Protein AF-0000000066777499 (afdb_homodimer)

InterPro domains:
  IPR005569 Arc-like DNA binding domain [PF03869] (11-52)
  IPR010985 Ribbon-helix-helix [SSF47598] (11-55)
  IPR013321 Arc-type ribbon-helix-helix [G3DSA: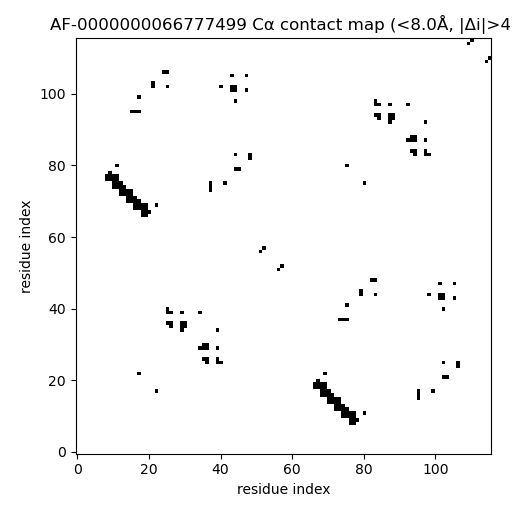1.10.1220.10] (5-56)

Foldseek 3Di:
DPPPPPVPPDDDDDDDDDDPVVLVVQQVVCVVVVHHSVVSVVVVVVVVVVVVCVVVVD/DPPPPPVPPDDDDDDDDDDPVVLVVQQVVCVVVVHHSVVSVVVVVVVVVVVVCVVVVD

Structure (mmCIF, N/CA/C/O backbone):
data_AF-0000000066777499-model_v1
#
loop_
_entity.id
_entity.type
_entity.pdbx_description
1 polymer 'Arc-like DNA binding domain-containing protein'
#
loop_
_atom_site.group_PDB
_atom_site.id
_atom_site.type_symbol
_atom_site.label_atom_id
_atom_site.label_alt_id
_atom_site.label_comp_id
_atom_site.label_asym_id
_atom_site.label_entity_id
_atom_site.label_seq_id
_atom_site.pdbx_PDB_ins_code
_atom_site.Cartn_x
_atom_site.Cartn_y
_atom_site.Cartn_z
_atom_site.occupancy
_atom_site.B_iso_or_equiv
_atom_site.auth_seq_id
_atom_site.auth_comp_id
_atom_site.auth_asym_id
_atom_site.auth_atom_id
_atom_site.pdbx_PDB_model_num
ATOM 1 N N . MET A 1 1 ? 16.375 -26.547 -26.031 1 46.06 1 MET A N 1
ATOM 2 C CA . MET A 1 1 ? 16.625 -25.625 -24.938 1 46.06 1 MET A CA 1
ATOM 3 C C . MET A 1 1 ? 15.43 -24.703 -24.703 1 46.06 1 MET A C 1
ATOM 5 O O . MET A 1 1 ? 15.164 -23.812 -25.5 1 46.06 1 MET A O 1
ATOM 9 N N . LYS A 1 2 ? 14.242 -25.234 -24.219 1 45.91 2 LYS A N 1
ATOM 10 C CA . LYS A 1 2 ? 13.055 -24.391 -24.031 1 45.91 2 LYS A CA 1
ATOM 11 C C . LYS A 1 2 ? 13.398 -23.141 -23.219 1 45.91 2 LYS A C 1
ATOM 13 O O . LYS A 1 2 ? 13.984 -23.234 -22.141 1 45.91 2 LYS A O 1
ATOM 18 N N . ASP A 1 3 ? 13.883 -22.109 -23.859 1 45.25 3 ASP A N 1
ATOM 19 C CA . ASP A 1 3 ? 14.016 -20.797 -23.25 1 45.25 3 ASP A CA 1
ATOM 20 C C . ASP A 1 3 ? 12.773 -20.438 -22.422 1 45.25 3 ASP A C 1
ATOM 22 O O . ASP A 1 3 ? 11.844 -19.797 -22.938 1 45.25 3 ASP A O 1
ATOM 26 N N . LEU A 1 4 ? 12.039 -21.312 -21.844 1 47.03 4 LEU A N 1
ATOM 27 C CA . LEU A 1 4 ? 10.773 -21.328 -21.125 1 47.03 4 LEU A CA 1
ATOM 28 C C . LEU A 1 4 ? 10.555 -20.031 -20.359 1 47.03 4 LEU A C 1
ATOM 30 O O . LEU A 1 4 ? 9.469 -19.453 -20.406 1 47.03 4 LEU A O 1
ATOM 34 N N . LEU A 1 5 ? 11.375 -19.672 -19.172 1 47.66 5 LEU A N 1
ATOM 35 C CA . LEU A 1 5 ? 10.992 -19.125 -17.875 1 47.66 5 LEU A CA 1
ATOM 36 C C . LEU A 1 5 ? 10.859 -17.609 -17.938 1 47.66 5 LEU A C 1
ATOM 38 O O . LEU A 1 5 ? 11.664 -16.891 -17.328 1 47.66 5 LEU A O 1
ATOM 42 N N . HIS A 1 6 ? 11.039 -17.047 -18.891 1 55.44 6 HIS A N 1
ATOM 43 C CA . HIS A 1 6 ? 10.914 -15.602 -18.75 1 55.44 6 HIS A CA 1
ATOM 44 C C . HIS A 1 6 ? 9.625 -15.219 -18.031 1 55.44 6 HIS A C 1
ATOM 46 O O . HIS A 1 6 ? 8.531 -15.336 -18.594 1 55.44 6 HIS A O 1
ATOM 52 N N . SER A 1 7 ? 9.352 -15.625 -16.828 1 55.84 7 SER A N 1
ATOM 53 C CA . SER A 1 7 ? 8.195 -15.219 -16.031 1 55.84 7 SER A CA 1
ATOM 54 C C . SER A 1 7 ? 7.922 -13.727 -16.188 1 55.84 7 SER A C 1
ATOM 56 O O . SER A 1 7 ? 8.703 -12.898 -15.711 1 55.84 7 SER A O 1
ATOM 58 N N . GLN A 1 8 ? 7.5 -13.32 -17.328 1 60.5 8 GLN A N 1
ATOM 59 C CA . GLN A 1 8 ? 7.094 -11.945 -17.625 1 60.5 8 GLN A CA 1
ATOM 60 C C . GLN A 1 8 ? 6.402 -11.32 -16.406 1 60.5 8 GLN A C 1
ATOM 62 O O . GLN A 1 8 ? 5.434 -11.867 -15.883 1 60.5 8 GLN A O 1
ATOM 67 N N . ARG A 1 9 ? 7.281 -10.695 -15.578 1 74.19 9 ARG A N 1
ATOM 68 C CA . ARG A 1 9 ? 6.688 -9.922 -14.492 1 74.19 9 ARG A CA 1
ATOM 69 C C . ARG A 1 9 ? 5.633 -8.953 -15.023 1 74.19 9 ARG A C 1
ATOM 71 O O . ARG A 1 9 ? 5.945 -8.047 -15.797 1 74.19 9 ARG A O 1
ATOM 78 N N . VAL A 1 10 ? 4.434 -9.391 -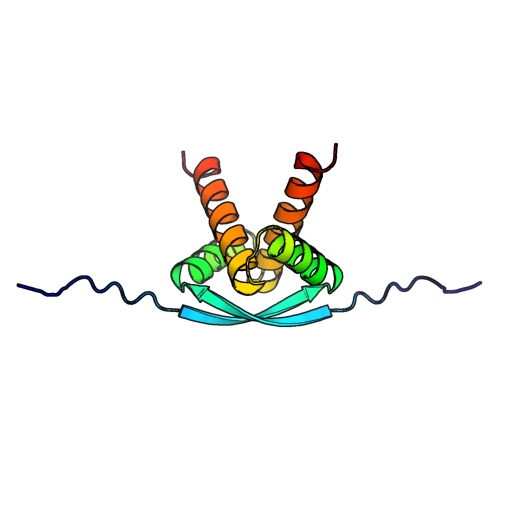15.008 1 93.19 10 VAL A N 1
ATOM 79 C CA . VAL A 1 10 ? 3.299 -8.562 -15.414 1 93.19 10 VAL A CA 1
ATOM 80 C C . VAL A 1 10 ? 3.051 -7.473 -14.383 1 93.19 10 VAL A C 1
ATOM 82 O O . VAL A 1 10 ? 2.986 -7.746 -13.18 1 93.19 10 VAL A O 1
ATOM 85 N N . ILE A 1 11 ? 3.125 -6.281 -14.961 1 96.25 11 ILE A N 1
ATOM 86 C CA . ILE A 1 11 ? 2.881 -5.133 -14.094 1 96.25 11 ILE A CA 1
ATOM 87 C C . ILE A 1 11 ? 1.451 -4.633 -14.289 1 96.25 11 ILE A C 1
ATOM 89 O O . ILE A 1 11 ? 0.954 -4.582 -15.422 1 96.25 11 ILE A O 1
ATOM 93 N N . GLU A 1 12 ? 0.873 -4.328 -13.133 1 96.69 12 GLU A N 1
ATOM 94 C CA . GLU A 1 12 ? -0.45 -3.711 -13.133 1 96.69 12 GLU A CA 1
ATOM 95 C C . GLU A 1 12 ? -0.382 -2.26 -12.664 1 96.69 12 GLU A C 1
ATOM 97 O O . GLU A 1 12 ? 0.527 -1.887 -11.914 1 96.69 12 GLU A O 1
ATOM 102 N N . GLN A 1 13 ? -1.312 -1.528 -13.242 1 97.19 13 GLN A N 1
ATOM 103 C CA . GLN A 1 13 ? -1.411 -0.119 -12.883 1 97.19 13 GLN A CA 1
ATOM 104 C C . GLN A 1 13 ? -2.857 0.273 -12.594 1 97.19 13 GLN A C 1
ATOM 106 O O . GLN A 1 13 ? -3.771 -0.13 -13.312 1 97.19 13 GLN A O 1
ATOM 111 N N . PHE A 1 14 ? -3.154 0.963 -11.461 1 97.5 14 PHE A N 1
ATOM 112 C CA . PHE A 1 14 ? -4.492 1.453 -11.141 1 97.5 14 PHE A CA 1
ATOM 113 C C . PHE A 1 14 ? -4.418 2.723 -10.305 1 97.5 14 PHE A C 1
ATOM 115 O O . PHE A 1 14 ? -3.367 3.037 -9.734 1 97.5 14 PHE A O 1
ATOM 122 N N . SER A 1 15 ? -5.496 3.441 -10.242 1 97.88 15 SER A N 1
ATOM 123 C CA . SER A 1 15 ? -5.574 4.699 -9.5 1 97.88 15 SER A CA 1
ATOM 124 C C . SER A 1 15 ? -5.816 4.453 -8.016 1 97.88 15 SER A C 1
ATOM 126 O O . SER A 1 15 ? -6.898 4.023 -7.621 1 97.88 15 SER A O 1
ATOM 128 N N . LEU A 1 16 ? -4.809 4.734 -7.242 1 98.38 16 LEU A N 1
ATOM 129 C CA . LEU A 1 16 ? -4.961 4.613 -5.797 1 98.38 16 LEU A CA 1
ATOM 130 C C . LEU A 1 16 ? -5.398 5.938 -5.184 1 98.38 16 LEU A C 1
ATOM 132 O O . LEU A 1 16 ? -4.816 6.984 -5.473 1 98.38 16 LEU A O 1
ATOM 136 N N . ARG A 1 17 ? -6.418 5.836 -4.43 1 97.75 17 ARG A N 1
ATOM 137 C CA . ARG A 1 17 ? -6.902 6.973 -3.658 1 97.75 17 ARG A CA 1
ATOM 138 C C . ARG A 1 17 ? -6.602 6.801 -2.174 1 97.75 17 ARG A C 1
ATOM 140 O O . ARG A 1 17 ? -6.906 5.758 -1.59 1 97.75 17 ARG A O 1
ATOM 147 N N . LEU A 1 18 ? -5.938 7.879 -1.619 1 97.62 18 LEU A N 1
ATOM 148 C CA . LEU A 1 18 ? -5.605 7.793 -0.201 1 97.62 18 LEU A CA 1
ATOM 149 C C . LEU A 1 18 ? -5.531 9.18 0.425 1 97.62 18 LEU A C 1
ATOM 151 O O . LEU A 1 18 ? -5.297 10.172 -0.274 1 97.62 18 LEU A O 1
ATOM 155 N N . PRO A 1 19 ? -5.797 9.273 1.757 1 97.31 19 PRO A N 1
ATOM 156 C CA . PRO A 1 19 ? -5.668 10.562 2.428 1 97.31 19 PRO A CA 1
ATOM 157 C C . PRO A 1 19 ? -4.297 11.211 2.213 1 97.31 19 PRO A C 1
ATOM 159 O O . PRO A 1 19 ? -3.277 10.516 2.234 1 97.31 19 PRO A O 1
ATOM 162 N N . GLU A 1 20 ? -4.414 12.461 2.01 1 97.19 20 GLU A N 1
ATOM 163 C CA . GLU A 1 20 ? -3.191 13.203 1.737 1 97.19 20 GLU A CA 1
ATOM 164 C C . GLU A 1 20 ? -2.15 12.977 2.828 1 97.19 20 GLU A C 1
ATOM 166 O O . GLU A 1 20 ? -0.956 12.883 2.543 1 97.19 20 GLU A O 1
ATOM 171 N N . ARG A 1 21 ? -2.543 12.922 4.016 1 96.56 21 ARG A N 1
ATOM 172 C CA . ARG A 1 21 ? -1.642 12.734 5.148 1 96.56 21 ARG A CA 1
ATOM 173 C C . ARG A 1 21 ? -0.904 11.406 5.043 1 96.56 21 ARG A C 1
ATOM 175 O O . ARG A 1 21 ? 0.274 11.312 5.395 1 96.56 21 ARG A O 1
ATOM 182 N N . VAL A 1 22 ? -1.577 10.414 4.586 1 97.62 22 VAL A N 1
ATOM 183 C CA . VAL A 1 22 ? -0.982 9.086 4.422 1 97.62 22 VAL A CA 1
ATOM 184 C C . VAL A 1 22 ? 0.03 9.117 3.279 1 97.62 22 VAL A C 1
ATOM 186 O O . VAL A 1 22 ? 1.151 8.625 3.422 1 97.62 22 VAL A O 1
ATOM 189 N N . LYS A 1 23 ? -0.334 9.68 2.209 1 98.31 23 LYS A N 1
ATOM 190 C CA . LYS A 1 23 ? 0.57 9.781 1.066 1 98.31 23 LYS A CA 1
ATOM 191 C C . LYS A 1 23 ? 1.86 10.508 1.449 1 98.31 23 LYS A C 1
ATOM 193 O O . LYS A 1 23 ? 2.957 10.023 1.155 1 98.31 23 LYS A O 1
ATOM 198 N N . LYS A 1 24 ? 1.652 11.609 2.129 1 97.75 24 LYS A N 1
ATOM 199 C CA . LYS A 1 24 ? 2.807 12.406 2.531 1 97.75 24 LYS A CA 1
ATOM 200 C C . LYS A 1 24 ? 3.711 11.625 3.48 1 97.75 24 LYS A C 1
ATOM 202 O O . LYS A 1 24 ? 4.938 11.68 3.365 1 97.75 24 LYS A O 1
ATOM 207 N N . ALA A 1 25 ? 3.123 10.992 4.395 1 97.56 25 ALA A N 1
ATOM 208 C CA . ALA A 1 25 ? 3.889 10.211 5.363 1 97.56 25 ALA A CA 1
ATOM 209 C C . ALA A 1 25 ? 4.691 9.117 4.668 1 97.56 25 ALA A C 1
ATOM 211 O O . ALA A 1 25 ? 5.871 8.914 4.969 1 97.56 25 ALA A O 1
ATOM 212 N N . VAL A 1 26 ? 4.094 8.422 3.701 1 98.19 26 VAL A N 1
ATOM 213 C CA . VAL A 1 26 ? 4.777 7.363 2.967 1 98.19 26 VAL A CA 1
ATOM 214 C C . VAL A 1 26 ? 5.891 7.961 2.111 1 98.19 26 VAL A C 1
ATOM 216 O O . VAL A 1 26 ? 6.98 7.398 2.018 1 98.19 26 VAL A O 1
ATOM 219 N N . GLN A 1 27 ? 5.629 9.07 1.579 1 98.38 27 GLN A N 1
ATOM 220 C CA . GLN A 1 27 ? 6.609 9.75 0.743 1 98.38 27 GLN A CA 1
ATOM 221 C C . GLN A 1 27 ? 7.828 10.172 1.559 1 98.38 27 GLN A C 1
ATOM 223 O O . GLN A 1 27 ? 8.969 10 1.118 1 98.38 27 GLN A O 1
ATOM 228 N N . GLU A 1 28 ? 7.527 10.773 2.674 1 97.31 28 GLU A N 1
ATOM 229 C CA . GLU A 1 28 ? 8.609 11.188 3.557 1 97.31 28 GLU A CA 1
ATOM 230 C C . GLU A 1 28 ? 9.5 10.008 3.938 1 97.31 28 GLU A C 1
ATOM 232 O O . GLU A 1 28 ? 10.727 10.102 3.885 1 97.31 28 GLU A O 1
ATOM 237 N N . LYS A 1 29 ? 8.906 8.93 4.289 1 96.19 29 LYS A N 1
ATOM 238 C CA . LYS A 1 29 ? 9.648 7.719 4.645 1 96.19 29 LYS A CA 1
ATOM 239 C C . LYS A 1 29 ? 10.414 7.172 3.447 1 96.19 29 LYS A C 1
ATOM 241 O O . LYS A 1 29 ? 11.547 6.703 3.592 1 96.19 29 LYS A O 1
ATOM 246 N N . ALA A 1 30 ? 9.812 7.227 2.281 1 97.81 30 ALA A N 1
ATOM 247 C CA . ALA A 1 30 ? 10.453 6.77 1.049 1 97.81 30 ALA A CA 1
ATOM 248 C C . ALA A 1 30 ? 11.727 7.559 0.765 1 97.81 30 ALA A C 1
ATOM 250 O O . ALA A 1 30 ? 12.766 6.977 0.452 1 97.81 30 ALA A O 1
ATOM 251 N N . GLU A 1 31 ? 11.547 8.859 1.009 1 97.12 31 GLU A N 1
ATOM 252 C CA . GLU A 1 31 ? 12.688 9.742 0.767 1 97.12 31 GLU A CA 1
ATOM 253 C C . GLU A 1 31 ? 13.836 9.438 1.734 1 97.12 31 GLU A C 1
ATOM 255 O O . GLU A 1 31 ? 15 9.461 1.349 1 97.12 31 GLU A O 1
ATOM 260 N N . GLU A 1 32 ? 13.445 9.195 2.955 1 94.94 32 GLU A N 1
ATOM 261 C CA . GLU A 1 32 ? 14.43 8.852 3.969 1 94.94 32 GLU A CA 1
ATOM 262 C C . GLU A 1 32 ? 15.211 7.594 3.576 1 94.94 32 GLU A C 1
ATOM 264 O O . GLU A 1 32 ? 16.391 7.465 3.893 1 94.94 32 GLU A O 1
ATOM 269 N N . GLU A 1 33 ? 14.57 6.676 2.889 1 94.62 33 GLU A N 1
ATOM 270 C CA . GLU A 1 33 ? 15.164 5.398 2.504 1 94.62 33 GLU A CA 1
ATOM 271 C C . GLU A 1 33 ? 15.703 5.445 1.077 1 94.62 33 GLU A C 1
ATOM 273 O O . GLU A 1 33 ? 16.266 4.469 0.588 1 94.62 33 GLU A O 1
ATOM 278 N N . GLY A 1 34 ? 15.555 6.543 0.383 1 96.81 34 GLY A N 1
ATOM 279 C CA . GLY A 1 34 ? 16.031 6.699 -0.98 1 96.81 34 GLY A CA 1
ATOM 280 C C . GLY A 1 34 ? 15.172 5.988 -2.004 1 96.81 34 GLY A C 1
ATOM 281 O O . GLY A 1 34 ? 15.672 5.527 -3.033 1 96.81 34 GLY A O 1
ATOM 282 N N . LEU A 1 35 ? 13.969 5.738 -1.672 1 97.62 35 LEU A N 1
ATOM 283 C CA . LEU A 1 35 ? 13.047 5.074 -2.586 1 97.62 35 LEU A CA 1
ATOM 284 C C . LEU A 1 35 ? 12.039 6.066 -3.158 1 97.62 35 LEU A C 1
ATOM 286 O O . LEU A 1 35 ? 11.766 7.102 -2.549 1 97.62 35 LEU A O 1
ATOM 290 N N . SER A 1 36 ? 11.508 5.617 -4.289 1 97.94 36 SER A N 1
ATOM 291 C CA . SER A 1 36 ? 10.367 6.355 -4.832 1 97.94 36 SER A CA 1
ATOM 292 C C . SER A 1 36 ? 9.078 5.988 -4.113 1 97.94 36 SER A C 1
ATOM 294 O O . SER A 1 36 ? 8.992 4.938 -3.467 1 97.94 36 SER A O 1
ATOM 296 N N . LEU A 1 37 ? 8.102 6.82 -4.16 1 98.19 37 LEU A N 1
ATOM 297 C CA . LEU A 1 37 ? 6.797 6.574 -3.547 1 98.19 37 LEU A CA 1
ATOM 298 C C . LEU A 1 37 ? 6.238 5.223 -3.984 1 98.19 37 LEU A C 1
ATOM 300 O O . LEU A 1 37 ? 5.836 4.414 -3.148 1 98.19 37 LEU A O 1
ATOM 304 N N . ASN A 1 38 ? 6.195 4.953 -5.32 1 98.31 38 ASN A N 1
ATOM 305 C CA . ASN A 1 38 ? 5.676 3.691 -5.844 1 98.31 38 ASN A CA 1
ATOM 306 C C . ASN A 1 38 ? 6.43 2.496 -5.266 1 98.31 38 ASN A C 1
ATOM 308 O O . ASN A 1 38 ? 5.812 1.531 -4.809 1 98.31 38 ASN A O 1
ATOM 312 N N . ALA A 1 39 ? 7.766 2.631 -5.379 1 98.12 39 ALA A N 1
ATOM 313 C CA . ALA A 1 39 ? 8.609 1.548 -4.871 1 98.12 39 ALA A CA 1
ATOM 314 C C . ALA A 1 39 ? 8.352 1.309 -3.385 1 98.12 39 ALA A C 1
ATOM 316 O O . ALA A 1 39 ? 8.289 0.161 -2.938 1 98.12 39 ALA A O 1
ATOM 317 N N . ALA A 1 40 ? 8.156 2.391 -2.578 1 98.56 40 ALA A N 1
ATOM 318 C CA . ALA A 1 40 ? 7.902 2.309 -1.143 1 98.56 40 ALA A CA 1
ATOM 319 C C . ALA A 1 40 ? 6.562 1.634 -0.86 1 98.56 40 ALA A C 1
ATOM 321 O O . ALA A 1 40 ? 6.469 0.766 0.012 1 98.56 40 ALA A O 1
ATOM 322 N N . ILE A 1 41 ? 5.605 2.006 -1.586 1 98.75 41 ILE A N 1
ATOM 323 C CA . ILE A 1 41 ? 4.277 1.431 -1.396 1 98.75 41 ILE A CA 1
ATOM 324 C C . ILE A 1 41 ? 4.312 -0.065 -1.703 1 98.75 41 ILE A C 1
ATOM 326 O O . ILE A 1 41 ? 3.816 -0.878 -0.919 1 98.75 41 ILE A O 1
ATOM 330 N N . VAL A 1 42 ? 4.922 -0.418 -2.801 1 98.5 42 VAL A N 1
ATOM 331 C CA . VAL A 1 42 ? 4.996 -1.824 -3.184 1 98.5 42 VAL A CA 1
ATOM 332 C C . VAL A 1 42 ? 5.742 -2.613 -2.109 1 98.5 42 VAL A C 1
ATOM 334 O O . VAL A 1 42 ? 5.316 -3.705 -1.726 1 98.5 42 VAL A O 1
ATOM 337 N N . GLN A 1 43 ? 6.801 -2.066 -1.689 1 98.06 43 GLN A N 1
ATOM 338 C CA . GLN A 1 43 ? 7.594 -2.732 -0.663 1 98.06 43 GLN A CA 1
ATOM 339 C C . GLN A 1 43 ? 6.77 -2.982 0.596 1 98.06 43 GLN A C 1
ATOM 341 O O . GLN A 1 43 ? 6.816 -4.07 1.17 1 98.06 43 GLN A O 1
ATOM 346 N N . ARG A 1 44 ? 6 -2.021 1.033 1 98.31 44 ARG A N 1
ATOM 347 C CA . ARG A 1 44 ? 5.168 -2.137 2.225 1 98.31 44 ARG A CA 1
ATOM 348 C C . ARG A 1 44 ? 4.07 -3.178 2.027 1 98.31 44 ARG A C 1
ATOM 350 O O . ARG A 1 44 ? 3.75 -3.934 2.949 1 98.31 44 ARG A O 1
ATOM 357 N N . LEU A 1 45 ? 3.543 -3.184 0.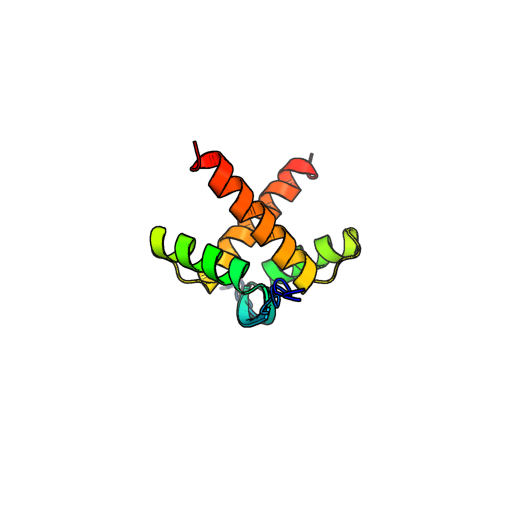87 1 98.38 45 LEU A N 1
ATOM 358 C CA . LEU A 1 45 ? 2.512 -4.172 0.574 1 98.38 45 LEU A CA 1
ATOM 359 C C . LEU A 1 45 ? 3.09 -5.582 0.596 1 98.38 45 LEU A C 1
ATOM 361 O O . LEU A 1 45 ? 2.48 -6.5 1.152 1 98.38 45 LEU A O 1
ATOM 365 N N . VAL A 1 46 ? 4.301 -5.75 -0.013 1 97.81 46 VAL A N 1
ATOM 366 C CA . VAL A 1 46 ? 4.961 -7.051 -0.046 1 97.81 46 VAL A CA 1
ATOM 367 C C . VAL A 1 46 ? 5.238 -7.527 1.379 1 97.81 46 VAL A C 1
ATOM 369 O O . VAL A 1 46 ? 4.965 -8.68 1.718 1 97.81 46 VAL A O 1
ATOM 372 N N . TRP A 1 47 ? 5.727 -6.637 2.227 1 96.81 47 TRP A N 1
ATOM 373 C CA . TRP A 1 47 ? 5.992 -6.973 3.621 1 96.81 47 TRP A CA 1
ATOM 374 C C . TRP A 1 47 ? 4.703 -7.34 4.348 1 96.81 47 TRP A C 1
ATOM 376 O O . TRP A 1 47 ? 4.676 -8.281 5.141 1 96.81 47 TRP A O 1
ATOM 386 N N . SER A 1 48 ? 3.695 -6.547 4.098 1 97.06 48 SER A N 1
ATOM 387 C CA . SER A 1 48 ? 2.4 -6.816 4.715 1 97.06 48 SER A CA 1
ATOM 388 C C . SER A 1 48 ? 1.89 -8.203 4.34 1 97.06 48 SER A C 1
ATOM 390 O O . SER A 1 48 ? 1.391 -8.938 5.191 1 97.06 48 SER A O 1
ATOM 392 N N . LEU A 1 49 ? 2.014 -8.641 3.115 1 96.81 49 LEU A N 1
ATOM 393 C CA . LEU A 1 49 ? 1.552 -9.93 2.617 1 96.81 49 LEU A CA 1
ATOM 394 C C . LEU A 1 49 ? 2.369 -11.07 3.221 1 96.81 49 LEU A C 1
ATOM 396 O O . LEU A 1 49 ? 1.822 -12.125 3.549 1 96.81 49 LEU A O 1
ATOM 400 N N . L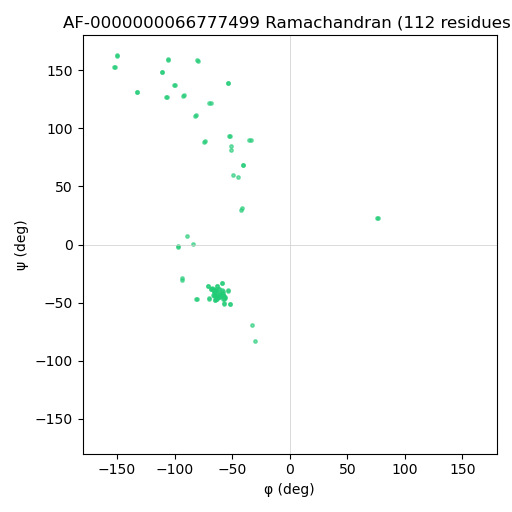YS A 1 50 ? 3.617 -10.852 3.369 1 95.81 50 LYS A N 1
ATOM 401 C CA . LYS A 1 50 ? 4.488 -11.852 3.982 1 95.81 50 LYS A CA 1
ATOM 402 C C . LYS A 1 50 ? 4.102 -12.094 5.438 1 95.81 50 LYS A C 1
ATOM 404 O O . LYS A 1 50 ? 4.117 -13.234 5.906 1 95.81 50 LYS A O 1
ATOM 409 N N . ASN A 1 51 ? 3.791 -11.008 6.09 1 94.19 51 ASN A N 1
ATOM 410 C CA . ASN A 1 51 ? 3.367 -11.125 7.48 1 94.19 51 ASN A CA 1
ATOM 411 C C . ASN A 1 51 ? 2.059 -11.898 7.602 1 94.19 51 ASN A C 1
ATOM 413 O O . ASN A 1 51 ? 1.871 -12.664 8.547 1 94.19 51 ASN A O 1
ATOM 417 N N . ASP A 1 52 ? 1.17 -11.641 6.699 1 92.62 52 ASP A N 1
ATOM 418 C CA . ASP A 1 52 ? -0.076 -12.398 6.684 1 92.62 52 ASP A CA 1
ATOM 419 C C . ASP A 1 52 ? 0.196 -13.898 6.57 1 92.62 52 ASP A C 1
ATOM 421 O O . ASP A 1 52 ? -0.452 -14.703 7.238 1 92.62 52 ASP A O 1
ATOM 425 N N . GLU A 1 53 ? 1.083 -14.273 5.695 1 91.12 53 GLU A N 1
ATOM 426 C CA . GLU A 1 53 ? 1.433 -15.672 5.473 1 91.12 53 GLU A CA 1
ATOM 427 C C . GLU A 1 53 ? 2.049 -16.297 6.723 1 91.12 53 GLU A C 1
ATOM 429 O O . GLU A 1 53 ? 1.801 -17.469 7.027 1 91.12 53 GLU A O 1
ATOM 434 N N . LYS A 1 54 ? 2.764 -15.5 7.355 1 90.06 54 LYS A N 1
ATOM 435 C CA . LYS A 1 54 ? 3.414 -15.977 8.57 1 90.06 54 LYS A CA 1
ATOM 436 C C . LYS A 1 54 ? 2.398 -16.188 9.688 1 90.06 54 LYS A C 1
ATOM 438 O O . LYS A 1 54 ? 2.521 -17.125 10.484 1 90.06 54 LYS A O 1
ATOM 443 N N . MET A 1 55 ? 1.474 -15.336 9.672 1 85.81 55 MET A N 1
ATOM 444 C CA . MET A 1 55 ? 0.49 -15.375 10.75 1 85.81 55 MET A CA 1
ATOM 445 C C . MET A 1 55 ? -0.57 -16.438 10.477 1 85.81 55 MET A C 1
ATOM 447 O O . MET A 1 55 ? -0.994 -17.156 11.391 1 85.81 55 MET A O 1
ATOM 451 N N . PHE A 1 56 ? -1.006 -16.359 9.258 1 75.5 56 PHE A N 1
ATOM 452 C CA . PHE A 1 56 ? -2.086 -17.297 8.938 1 75.5 56 PHE A CA 1
ATOM 453 C C . PHE A 1 56 ? -1.535 -18.578 8.328 1 75.5 56 PHE A C 1
ATOM 455 O O . PHE A 1 56 ? -2.229 -19.594 8.289 1 75.5 56 PHE A O 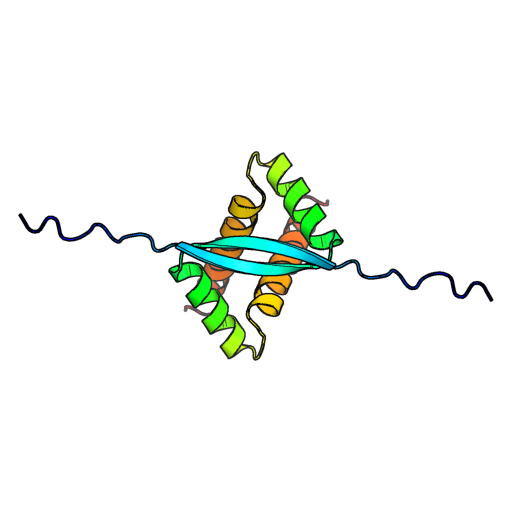1
ATOM 462 N N . GLY A 1 57 ? -0.385 -18.453 7.641 1 69.62 57 GLY A N 1
ATOM 463 C CA . GLY A 1 57 ? 0.248 -19.672 7.148 1 69.62 57 GLY A CA 1
ATOM 464 C C . GLY A 1 57 ? 0.925 -20.469 8.242 1 69.62 57 GLY A C 1
ATOM 465 O O . GLY A 1 57 ? 1.777 -19.953 8.969 1 69.62 57 GLY A O 1
ATOM 466 N N . ALA A 1 58 ? 0.325 -21.344 8.93 1 51.97 58 ALA A N 1
ATOM 467 C CA . ALA A 1 58 ? 1.004 -22.297 9.805 1 51.97 58 ALA A CA 1
ATOM 468 C C . ALA A 1 58 ? 2.166 -22.969 9.078 1 51.97 58 ALA A C 1
ATOM 470 O O . ALA A 1 58 ? 2.178 -23.047 7.848 1 51.97 58 ALA A O 1
ATOM 471 N N . MET B 1 1 ? -19.406 30.719 18.016 1 45.19 1 MET B N 1
ATOM 472 C CA . MET B 1 1 ? -19.281 29.266 17.859 1 45.19 1 MET B CA 1
ATOM 473 C C . MET B 1 1 ? -18.422 28.922 16.641 1 45.19 1 MET B C 1
ATOM 475 O O . MET B 1 1 ? -18.844 29.125 15.5 1 45.19 1 MET B O 1
ATOM 479 N N . LYS B 1 2 ? -17.047 29.219 16.641 1 44.94 2 LYS B N 1
ATOM 480 C CA . LYS B 1 2 ? -16.219 28.922 15.484 1 44.94 2 LYS B CA 1
ATOM 481 C C . LYS B 1 2 ? -16.406 27.484 15.023 1 44.94 2 LYS B C 1
ATOM 483 O O . LYS B 1 2 ? -16.25 26.547 15.812 1 44.94 2 LYS B O 1
ATOM 488 N N . ASP B 1 3 ? -17.438 27.172 14.266 1 44.84 3 ASP B N 1
ATOM 489 C CA . ASP B 1 3 ? -17.547 25.891 13.57 1 44.84 3 ASP B CA 1
ATOM 490 C C . ASP B 1 3 ? -16.219 25.484 12.961 1 44.84 3 ASP B C 1
ATOM 492 O O . ASP B 1 3 ? -15.922 25.812 11.812 1 44.84 3 ASP B O 1
ATOM 496 N N . LEU B 1 4 ? -15.086 25.75 13.406 1 46.03 4 LEU B N 1
ATOM 497 C CA . LEU B 1 4 ? -13.68 25.625 13.023 1 46.03 4 LEU B CA 1
ATOM 498 C C . LEU B 1 4 ? -13.469 24.406 12.141 1 46.03 4 LEU B C 1
ATOM 500 O O . LEU B 1 4 ? -12.844 24.5 11.078 1 46.03 4 LEU B O 1
ATOM 504 N N . LEU B 1 5 ? -13.289 22.969 12.68 1 45.94 5 LEU B N 1
ATOM 505 C CA . LEU B 1 5 ? -12.344 21.891 12.453 1 45.94 5 LEU B CA 1
ATOM 506 C C . LEU B 1 5 ? -12.805 21 11.297 1 45.94 5 LEU B C 1
ATOM 508 O O . LEU B 1 5 ? -13.453 19.969 11.523 1 45.94 5 LEU B O 1
ATOM 512 N N . HIS B 1 6 ? -13.656 21.266 10.68 1 54.97 6 HIS B N 1
ATOM 513 C CA . HIS B 1 6 ? -13.906 20.328 9.602 1 54.97 6 HIS B CA 1
ATOM 514 C C . HIS B 1 6 ? -12.617 19.938 8.891 1 54.97 6 HIS B C 1
ATOM 516 O O . HIS B 1 6 ? -12.047 20.75 8.148 1 54.97 6 HIS B O 1
ATOM 522 N N . SER B 1 7 ? -11.625 19.406 9.484 1 55.69 7 SER B N 1
ATOM 523 C CA . SER B 1 7 ? -10.383 18.938 8.883 1 55.69 7 SER B CA 1
ATOM 524 C C . SER B 1 7 ? -10.648 18.219 7.562 1 55.69 7 SER B C 1
ATOM 526 O O . SER B 1 7 ? -11.227 17.125 7.555 1 55.69 7 SER B O 1
ATOM 528 N N . GLN B 1 8 ? -11.07 18.938 6.566 1 60.84 8 GLN B N 1
ATOM 529 C CA . GLN B 1 8 ? -11.25 18.438 5.211 1 60.84 8 GLN B CA 1
ATOM 530 C C . GLN B 1 8 ? -10.211 17.375 4.875 1 60.84 8 GLN B C 1
ATOM 532 O O . GLN B 1 8 ? -9.008 17.609 5 1 60.84 8 GLN B O 1
ATOM 537 N N . ARG B 1 9 ? -10.648 16.125 5.191 1 74.12 9 ARG B N 1
ATOM 538 C CA . ARG B 1 9 ? -9.781 15.031 4.746 1 74.12 9 ARG B CA 1
ATOM 539 C C . ARG B 1 9 ? -9.477 15.148 3.258 1 74.12 9 ARG B C 1
ATOM 541 O O . ARG B 1 9 ? -10.375 15.055 2.426 1 74.12 9 ARG B O 1
ATOM 548 N N . VAL B 1 10 ? -8.398 15.766 2.965 1 93.31 10 VAL B N 1
ATOM 549 C CA . VAL B 1 10 ? -7.922 15.891 1.592 1 93.31 10 VAL B CA 1
ATOM 550 C C . VAL B 1 10 ? -7.48 14.523 1.074 1 93.31 10 VAL B C 1
ATOM 552 O O . VAL B 1 10 ? -6.727 13.812 1.741 1 93.31 10 VAL B O 1
ATOM 555 N N . ILE B 1 11 ? -8.18 14.219 -0.011 1 96.31 11 ILE B N 1
ATOM 556 C CA . ILE B 1 11 ? -7.848 12.945 -0.636 1 96.31 11 ILE B CA 1
ATOM 557 C C . ILE B 1 11 ? -6.934 13.18 -1.836 1 96.31 11 ILE B C 1
ATOM 559 O O . ILE B 1 11 ? -7.129 14.125 -2.598 1 96.31 11 ILE B O 1
ATOM 563 N N . GLU B 1 12 ? -5.938 12.289 -1.877 1 96.75 12 GLU B N 1
ATOM 564 C CA . GLU B 1 12 ? -5.035 12.281 -3.027 1 96.75 12 GLU B CA 1
ATOM 565 C C . GLU B 1 12 ? -5.242 11.031 -3.875 1 96.75 12 GLU B C 1
ATOM 567 O O . GLU B 1 12 ? -5.688 9.992 -3.371 1 96.75 12 GLU B O 1
ATOM 572 N N . GLN B 1 13 ? -4.992 11.281 -5.148 1 97.19 13 GLN B N 1
ATOM 573 C CA . GLN B 1 13 ? -5.105 10.18 -6.102 1 97.19 13 GLN B CA 1
ATOM 574 C C . GLN B 1 13 ? -3.891 10.125 -7.023 1 97.19 13 GLN B C 1
ATOM 576 O O . GLN B 1 13 ? -3.418 11.164 -7.496 1 97.19 13 GLN B O 1
ATOM 581 N N . PHE B 1 14 ? -3.254 8.953 -7.227 1 97.5 14 PHE B N 1
ATOM 582 C CA . PHE B 1 14 ? -2.139 8.789 -8.148 1 97.5 14 PHE B CA 1
ATOM 583 C C . PHE B 1 14 ? -2.104 7.367 -8.711 1 97.5 14 PHE B C 1
ATOM 585 O O . PHE B 1 14 ? -2.746 6.465 -8.164 1 97.5 14 PHE B O 1
ATOM 592 N N . SER B 1 15 ? -1.402 7.176 -9.781 1 97.94 15 SER B N 1
ATOM 593 C CA . SER B 1 15 ? -1.298 5.883 -10.445 1 97.94 15 SER B CA 1
ATOM 594 C C . SER B 1 15 ? -0.264 4.992 -9.766 1 97.94 15 SER B C 1
ATOM 596 O O . SER B 1 15 ? 0.936 5.273 -9.82 1 97.94 15 SER B O 1
ATOM 598 N N . LEU B 1 16 ? -0.745 3.957 -9.141 1 98.38 16 LEU B N 1
ATOM 599 C CA . LEU B 1 16 ? 0.161 2.992 -8.523 1 98.38 16 LEU B CA 1
ATOM 600 C C . LEU B 1 16 ? 0.471 1.85 -9.484 1 98.38 16 LEU B C 1
ATOM 602 O O . LEU B 1 16 ? -0.441 1.267 -10.078 1 98.38 16 LEU B O 1
ATOM 606 N N . ARG B 1 17 ? 1.712 1.631 -9.641 1 97.75 17 ARG B N 1
ATOM 607 C CA . ARG B 1 17 ? 2.193 0.496 -10.422 1 97.75 17 ARG B CA 1
ATOM 608 C C .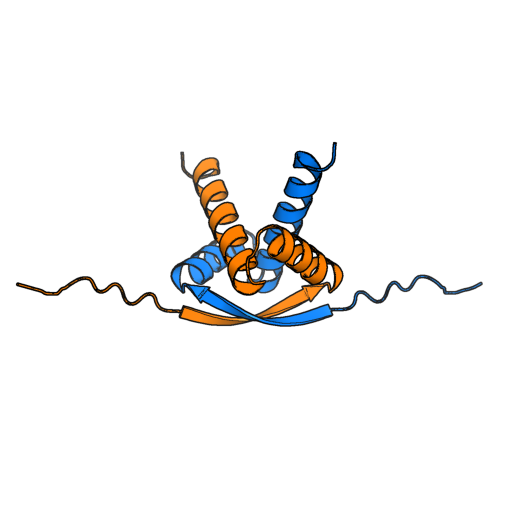 ARG B 1 17 ? 2.76 -0.591 -9.516 1 97.75 17 ARG B C 1
ATOM 610 O O . ARG B 1 17 ? 3.602 -0.314 -8.656 1 97.75 17 ARG B O 1
ATOM 617 N N . LEU B 1 18 ? 2.217 -1.846 -9.742 1 97.62 18 LEU B N 1
ATOM 618 C CA . LEU B 1 18 ? 2.701 -2.943 -8.914 1 97.62 18 LEU B CA 1
ATOM 619 C C . LEU B 1 18 ? 2.586 -4.273 -9.648 1 97.62 18 LEU B C 1
ATOM 621 O O . LEU B 1 18 ? 1.766 -4.414 -10.555 1 97.62 18 LEU B O 1
ATOM 625 N N . PRO B 1 19 ? 3.465 -5.238 -9.297 1 97.31 19 PRO B N 1
ATOM 626 C CA . PRO B 1 19 ? 3.352 -6.562 -9.914 1 97.31 19 PRO B CA 1
ATOM 627 C C . PRO B 1 19 ? 1.957 -7.164 -9.766 1 97.31 19 PRO B C 1
ATOM 629 O O . PRO B 1 19 ? 1.332 -7.039 -8.711 1 97.31 19 PRO B O 1
ATOM 632 N N . GLU B 1 20 ? 1.608 -7.742 -10.852 1 97.19 20 GLU B N 1
ATOM 633 C CA . GLU B 1 20 ? 0.271 -8.328 -10.883 1 97.19 20 GLU B CA 1
ATOM 634 C C . GLU B 1 20 ? 0.061 -9.289 -9.711 1 97.19 20 GLU B C 1
ATOM 636 O O . GLU B 1 20 ? -1.026 -9.336 -9.133 1 97.19 20 GLU B O 1
ATOM 641 N N . ARG B 1 21 ? 1.01 -10.031 -9.383 1 96.5 21 ARG B N 1
ATOM 642 C CA . ARG B 1 21 ? 0.922 -11.008 -8.297 1 96.5 21 ARG B CA 1
ATOM 643 C C . ARG B 1 21 ? 0.633 -10.32 -6.969 1 96.5 21 ARG B C 1
ATOM 645 O O . ARG B 1 21 ? -0.118 -10.852 -6.145 1 96.5 21 ARG B O 1
ATOM 652 N N . VAL B 1 22 ? 1.213 -9.195 -6.773 1 97.56 22 VAL B N 1
ATOM 653 C CA . VAL B 1 22 ? 1.01 -8.438 -5.547 1 97.56 22 VAL B CA 1
ATOM 654 C C . VAL B 1 22 ? -0.411 -7.875 -5.512 1 97.56 22 VAL B C 1
ATOM 656 O O . VAL B 1 22 ? -1.105 -7.988 -4.5 1 97.56 22 VAL B O 1
ATOM 659 N N . LYS B 1 23 ? -0.821 -7.316 -6.57 1 98.31 23 LYS B N 1
ATOM 660 C CA . LYS B 1 23 ? -2.176 -6.777 -6.648 1 98.31 23 LYS B CA 1
ATOM 661 C C . LYS B 1 23 ? -3.215 -7.852 -6.352 1 98.31 23 LYS B C 1
ATOM 663 O O . LYS B 1 23 ? -4.121 -7.641 -5.543 1 98.31 23 LYS B O 1
ATOM 668 N N . LYS B 1 24 ? -2.998 -8.969 -7 1 97.69 24 LYS B N 1
ATOM 669 C CA . LYS B 1 24 ? -3.939 -10.07 -6.824 1 97.69 24 LYS B CA 1
ATOM 670 C C . LYS B 1 24 ? -3.961 -10.547 -5.375 1 97.69 24 LYS B C 1
ATOM 672 O O . LYS B 1 24 ? -5.027 -10.836 -4.824 1 97.69 24 LYS B O 1
ATOM 677 N N . ALA B 1 25 ? -2.834 -10.688 -4.828 1 97.5 25 ALA B N 1
ATOM 678 C CA . ALA B 1 25 ? -2.732 -11.141 -3.441 1 97.5 25 ALA B CA 1
ATOM 679 C C . ALA B 1 25 ? -3.445 -10.18 -2.496 1 97.5 25 ALA B C 1
ATOM 681 O O . ALA B 1 25 ? -4.184 -10.602 -1.604 1 97.5 25 ALA B O 1
ATOM 682 N N . VAL B 1 26 ? -3.271 -8.883 -2.693 1 98.19 26 VAL B N 1
ATOM 683 C CA . VAL B 1 26 ? -3.916 -7.879 -1.854 1 98.19 26 VAL B CA 1
ATOM 684 C C . VAL B 1 26 ? -5.426 -7.91 -2.076 1 98.19 26 VAL B C 1
ATOM 686 O O . VAL B 1 26 ? -6.203 -7.797 -1.125 1 98.19 26 VAL B O 1
ATOM 689 N N . GLN B 1 27 ? -5.801 -8.109 -3.268 1 98.38 27 GLN B N 1
ATOM 690 C CA . GLN B 1 27 ? -7.215 -8.172 -3.609 1 98.38 27 GLN B CA 1
ATOM 691 C C . GLN B 1 27 ? -7.891 -9.375 -2.947 1 98.38 27 GLN B C 1
ATOM 693 O O . GLN B 1 27 ? -8.992 -9.258 -2.412 1 98.38 27 GLN B O 1
ATOM 698 N N . GLU B 1 28 ? -7.227 -10.484 -3.092 1 97.25 28 GLU B N 1
ATOM 699 C CA . GLU B 1 28 ? -7.754 -11.695 -2.465 1 97.25 28 GLU B CA 1
ATOM 700 C C . GLU B 1 28 ? -7.941 -11.5 -0.963 1 97.25 28 GLU B C 1
ATOM 702 O O . GLU B 1 28 ? -8.984 -11.852 -0.412 1 97.25 28 GLU B O 1
ATOM 707 N N . LYS B 1 29 ? -6.984 -10.938 -0.312 1 96.12 29 LYS B N 1
ATOM 708 C CA . LYS B 1 29 ? -7.062 -10.672 1.121 1 96.12 29 LYS B CA 1
ATOM 709 C C . LYS B 1 29 ? -8.156 -9.656 1.438 1 96.12 29 LYS B C 1
ATOM 711 O O . LYS B 1 29 ? -8.859 -9.789 2.439 1 96.12 29 LYS B O 1
ATOM 716 N N . ALA B 1 30 ? -8.297 -8.664 0.601 1 97.75 30 ALA B N 1
ATOM 717 C CA . ALA B 1 30 ? -9.328 -7.641 0.766 1 97.75 30 ALA B CA 1
ATOM 718 C C . ALA B 1 30 ? -10.719 -8.258 0.731 1 97.75 30 ALA B C 1
ATOM 720 O O . ALA B 1 30 ? -11.562 -7.957 1.583 1 97.75 30 ALA B O 1
ATOM 721 N N . GLU B 1 31 ? -10.82 -9.18 -0.239 1 97.06 31 GLU B N 1
ATOM 722 C CA . GLU B 1 31 ? -12.109 -9.844 -0.392 1 97.06 31 GLU B CA 1
ATOM 723 C C . GLU B 1 31 ? -12.445 -10.703 0.83 1 97.06 31 GLU B C 1
ATOM 725 O O . GLU B 1 31 ? -13.594 -10.742 1.268 1 97.06 31 GLU B O 1
ATOM 730 N N . GLU B 1 32 ? -11.43 -11.359 1.303 1 95 32 GLU B N 1
ATOM 731 C CA . GLU B 1 32 ? -11.594 -12.18 2.5 1 95 32 GLU B CA 1
ATOM 732 C C . GLU B 1 32 ? -12.078 -11.336 3.678 1 95 32 GLU B C 1
ATOM 734 O O . GLU B 1 32 ? -12.836 -11.82 4.523 1 95 32 GLU B O 1
ATOM 739 N N . GLU B 1 33 ? -11.672 -10.086 3.752 1 94.5 33 GLU B N 1
ATOM 740 C CA . GLU B 1 33 ? -12 -9.18 4.855 1 94.5 33 GLU B CA 1
ATOM 741 C C . GLU B 1 33 ? -13.195 -8.297 4.508 1 94.5 33 GLU B C 1
ATOM 743 O O . GLU B 1 33 ? -13.633 -7.492 5.332 1 94.5 33 GLU B O 1
ATOM 748 N N . GLY B 1 34 ? -13.734 -8.406 3.326 1 96.81 34 GLY B N 1
ATOM 749 C CA . GLY B 1 34 ? -14.883 -7.621 2.895 1 96.81 34 GLY B CA 1
ATOM 750 C C . GLY B 1 34 ? -14.523 -6.188 2.547 1 96.81 34 GLY B C 1
ATOM 751 O O . GLY B 1 34 ? -15.344 -5.281 2.717 1 96.81 34 GLY B O 1
ATOM 752 N N . LEU B 1 35 ? -13.32 -5.949 2.234 1 97.62 35 LEU B N 1
ATOM 753 C CA . LEU B 1 35 ? -12.875 -4.609 1.867 1 97.62 35 LEU B CA 1
ATOM 754 C C . LEU B 1 35 ? -12.633 -4.512 0.365 1 97.62 35 LEU B C 1
ATOM 756 O O . LEU B 1 35 ? -12.383 -5.523 -0.297 1 97.62 35 LEU B O 1
ATOM 760 N N . SER B 1 36 ? -12.656 -3.252 -0.057 1 97.94 36 SER B N 1
ATOM 761 C CA . SER B 1 36 ? -12.227 -2.988 -1.427 1 97.94 36 SER B CA 1
ATOM 762 C C . SER B 1 36 ? -10.703 -2.945 -1.53 1 97.94 36 SER B C 1
ATOM 764 O O . SER B 1 36 ? -10.016 -2.773 -0.524 1 97.94 36 SER B O 1
ATOM 766 N N . LEU B 1 37 ? -10.164 -3.139 -2.68 1 98.19 37 LEU B N 1
ATOM 767 C CA . LEU B 1 37 ? -8.727 -3.084 -2.924 1 98.19 37 LEU B CA 1
ATOM 768 C C . LEU B 1 37 ? -8.133 -1.785 -2.389 1 98.19 37 LEU B C 1
ATOM 770 O O . LEU B 1 37 ? -7.145 -1.806 -1.648 1 98.19 37 LEU B O 1
ATOM 774 N N . ASN B 1 38 ? -8.727 -0.622 -2.764 1 98.25 38 ASN B N 1
ATOM 775 C CA . ASN B 1 38 ? -8.234 0.673 -2.305 1 98.25 38 ASN B CA 1
ATOM 776 C C . ASN B 1 38 ? -8.211 0.757 -0.781 1 98.25 38 ASN B C 1
ATOM 778 O O . ASN B 1 38 ? -7.207 1.172 -0.194 1 98.25 38 ASN B O 1
ATOM 782 N N . ALA B 1 39 ? -9.375 0.405 -0.233 1 98.12 39 ALA B N 1
ATOM 783 C CA . ALA B 1 39 ? -9.492 0.45 1.222 1 98.12 39 ALA B CA 1
ATOM 784 C C . ALA B 1 39 ? -8.445 -0.443 1.884 1 98.12 39 ALA B C 1
ATOM 786 O O . ALA B 1 39 ? -7.844 -0.063 2.891 1 98.12 39 ALA B O 1
ATOM 787 N N . ALA B 1 40 ? -8.172 -1.651 1.315 1 98.56 40 ALA B N 1
ATOM 788 C CA . ALA B 1 40 ? -7.195 -2.602 1.84 1 98.56 40 ALA B CA 1
ATOM 789 C C . ALA B 1 40 ? -5.781 -2.033 1.76 1 98.56 40 ALA B C 1
ATOM 791 O O . ALA B 1 40 ? -5.012 -2.131 2.719 1 98.56 40 ALA B O 1
ATOM 792 N N . ILE B 1 41 ? -5.484 -1.463 0.672 1 98.75 41 ILE B N 1
ATOM 793 C CA . ILE B 1 41 ? -4.156 -0.89 0.486 1 98.75 41 ILE B CA 1
ATOM 794 C C . ILE B 1 41 ? -3.934 0.237 1.492 1 98.75 41 ILE B C 1
ATOM 796 O O . ILE B 1 41 ? -2.898 0.284 2.162 1 98.75 41 ILE B O 1
ATOM 800 N N . VAL B 1 42 ? -4.902 1.102 1.622 1 98.5 42 VAL B N 1
ATOM 801 C CA . VAL B 1 42 ? -4.773 2.219 2.551 1 98.5 42 VAL B CA 1
ATOM 802 C C . VAL B 1 42 ? -4.598 1.691 3.973 1 98.5 42 VAL B C 1
ATOM 804 O O . VAL B 1 42 ? -3.752 2.184 4.727 1 98.5 42 VAL B O 1
ATOM 807 N N . GLN B 1 43 ? -5.379 0.759 4.285 1 98.06 43 GLN B N 1
ATOM 808 C CA . GLN B 1 43 ? -5.301 0.178 5.621 1 98.06 43 GLN B CA 1
ATOM 809 C C . GLN B 1 43 ? -3.91 -0.384 5.898 1 98.06 43 GLN B C 1
ATOM 811 O O . GLN B 1 43 ? -3.35 -0.164 6.973 1 98.06 43 GLN B O 1
ATOM 816 N N . ARG B 1 44 ? -3.32 -1.085 4.957 1 98.31 44 ARG B N 1
ATOM 817 C CA . ARG B 1 44 ? -1.993 -1.674 5.102 1 98.31 44 ARG B CA 1
ATOM 818 C C . ARG B 1 44 ? -0.925 -0.591 5.227 1 98.31 44 ARG B C 1
ATOM 820 O O . ARG B 1 44 ? 0.022 -0.732 6 1 98.31 44 ARG B O 1
ATOM 827 N N . LEU B 1 45 ? -1.112 0.42 4.488 1 98.38 45 LEU B N 1
ATOM 828 C CA . LEU B 1 45 ? -0.162 1.524 4.562 1 98.38 45 LEU B CA 1
ATOM 829 C C . LEU B 1 45 ? -0.227 2.205 5.926 1 98.38 45 LEU B C 1
ATOM 831 O O . LEU B 1 45 ? 0.808 2.518 6.52 1 98.38 45 LEU B O 1
ATOM 835 N N . VAL B 1 46 ? -1.486 2.438 6.43 1 97.81 46 VAL B N 1
ATOM 836 C CA . VAL B 1 46 ? -1.678 3.07 7.73 1 97.81 46 VAL B CA 1
ATOM 837 C C . VAL B 1 46 ? -1.026 2.221 8.82 1 97.81 46 VAL B C 1
ATOM 839 O O . VAL B 1 46 ? -0.313 2.744 9.68 1 97.81 46 VAL B O 1
ATOM 842 N N . TRP B 1 47 ? -1.222 0.912 8.75 1 96.81 47 TRP B N 1
ATOM 843 C CA . TRP B 1 47 ? -0.612 0.006 9.719 1 96.81 47 TRP B CA 1
ATOM 844 C C . TRP B 1 47 ? 0.91 0.044 9.617 1 96.81 47 TRP B C 1
ATOM 846 O O . TRP B 1 47 ? 1.606 0.03 10.633 1 96.81 47 TRP B O 1
ATOM 856 N N . SER B 1 48 ? 1.385 0.021 8.406 1 97.06 48 SER B N 1
ATOM 857 C CA . SER B 1 48 ? 2.826 0.086 8.188 1 97.06 48 SER B CA 1
ATOM 858 C C . SER B 1 48 ? 3.422 1.349 8.797 1 97.06 48 SER B C 1
ATOM 860 O O . SER B 1 48 ? 4.477 1.298 9.438 1 97.06 48 SER B O 1
ATOM 862 N N . LEU B 1 49 ? 2.795 2.488 8.68 1 96.88 49 LEU B N 1
ATOM 863 C CA . LEU B 1 49 ? 3.262 3.77 9.203 1 96.88 49 LEU B CA 1
ATOM 864 C C . LEU B 1 49 ? 3.23 3.783 10.727 1 96.88 49 LEU B C 1
ATOM 866 O O . LEU B 1 49 ? 4.133 4.332 11.367 1 96.88 49 LEU B O 1
ATOM 870 N N . LYS B 1 50 ? 2.242 3.197 11.273 1 95.81 50 LYS B N 1
ATOM 871 C CA . LYS B 1 50 ? 2.139 3.105 12.727 1 95.81 50 LYS B CA 1
ATOM 872 C C . LYS B 1 50 ? 3.277 2.271 13.305 1 95.81 50 LYS B C 1
ATOM 874 O O . LYS B 1 50 ? 3.826 2.609 14.359 1 95.81 50 LYS B O 1
ATOM 879 N N . ASN B 1 51 ? 3.58 1.22 12.602 1 94.19 51 ASN B N 1
ATOM 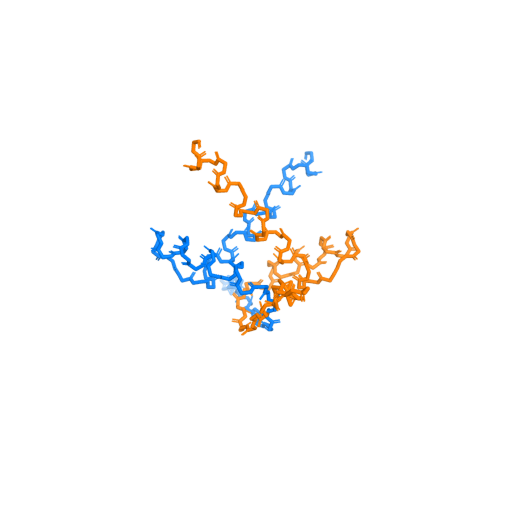880 C CA . ASN B 1 51 ? 4.684 0.372 13.039 1 94.19 51 ASN B CA 1
ATOM 881 C C . ASN B 1 51 ? 6.016 1.113 12.984 1 94.19 51 ASN B C 1
ATOM 883 O O . ASN B 1 51 ? 6.879 0.915 13.844 1 94.19 51 ASN B O 1
ATOM 887 N N . ASP B 1 52 ? 6.18 1.872 11.953 1 92.75 52 ASP B N 1
ATOM 888 C CA . ASP B 1 52 ? 7.387 2.691 11.867 1 92.75 52 ASP B CA 1
ATOM 889 C C . ASP B 1 52 ? 7.52 3.607 13.078 1 92.75 52 ASP B C 1
ATOM 891 O O . ASP B 1 52 ? 8.617 3.775 13.617 1 92.75 52 ASP B O 1
ATOM 895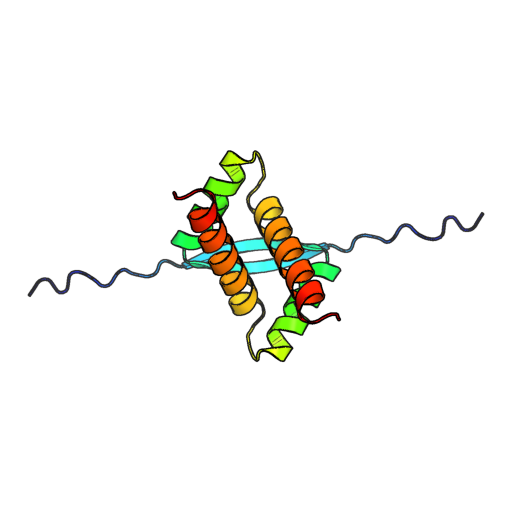 N N . GLU B 1 53 ? 6.453 4.242 13.469 1 91.25 53 GLU B N 1
ATOM 896 C CA . GLU B 1 53 ? 6.445 5.156 14.602 1 91.25 53 GLU B CA 1
ATOM 897 C C . GLU B 1 53 ? 6.777 4.43 15.898 1 91.25 53 GLU B C 1
ATOM 899 O O . GLU B 1 53 ? 7.453 4.98 16.766 1 91.25 53 GLU B O 1
ATOM 904 N N . LYS B 1 54 ? 6.324 3.271 15.945 1 90.19 54 LYS B N 1
ATOM 905 C CA . LYS B 1 54 ? 6.574 2.471 17.141 1 90.19 54 LYS B CA 1
ATOM 906 C C . LYS B 1 54 ? 8.039 2.049 17.219 1 90.19 54 LYS B C 1
ATOM 908 O O . LYS B 1 54 ? 8.609 1.988 18.312 1 90.19 54 LYS B O 1
ATOM 913 N N . MET B 1 55 ? 8.531 1.806 16.094 1 85.69 55 MET B N 1
ATOM 914 C CA . MET B 1 55 ? 9.906 1.313 16.047 1 85.69 55 MET B CA 1
ATOM 915 C C . MET B 1 55 ? 10.898 2.463 16.188 1 85.69 55 MET B C 1
ATOM 917 O O . MET B 1 55 ? 11.914 2.336 16.875 1 85.69 55 MET B O 1
ATOM 921 N N . PHE B 1 56 ? 10.578 3.459 15.398 1 75.25 56 PHE B N 1
ATOM 922 C CA . PHE B 1 56 ? 11.523 4.57 15.398 1 75.25 56 PHE B CA 1
ATOM 923 C C . PHE B 1 56 ? 11.109 5.637 16.406 1 75.25 56 PHE B C 1
ATOM 925 O O . PHE B 1 56 ? 11.922 6.477 16.797 1 75.25 56 PHE B O 1
ATOM 932 N N . GLY B 1 57 ? 9.797 5.762 16.625 1 69.31 57 GLY B N 1
ATOM 933 C CA . GLY B 1 57 ? 9.359 6.672 17.672 1 69.31 57 GLY B CA 1
ATOM 934 C C . GLY B 1 57 ? 9.609 6.133 19.062 1 69.31 57 GLY B C 1
ATOM 935 O O . GLY B 1 57 ? 9.172 5.031 19.391 1 69.31 57 GLY B O 1
ATOM 936 N N . ALA B 1 58 ? 10.688 6.32 19.719 1 51.03 58 ALA B N 1
ATOM 937 C CA . ALA B 1 58 ? 10.844 6.043 21.141 1 51.03 58 ALA B CA 1
ATOM 938 C C . ALA B 1 58 ? 9.703 6.645 21.953 1 51.03 58 ALA B C 1
ATOM 940 O O . ALA B 1 58 ? 9.07 7.613 21.531 1 51.03 58 ALA B O 1
#

Organism: Klebsiella pneumoniae subsp. pneumoniae (strain HS11286) (NCBI:txid1125630)

Secondary structure (DSSP, 8-state):
----------EEEEEEEEEHHHHHHHHHHHHHHT--HHHHHHHHHHHHHHHHHHHH--/----------EEEEEEEEEHHHHHHHHHHHHHHT--HHHHHHHHHHHHHHHHHHHH--

Solvent-accessible surface area (backbone atoms only — not comparable to full-atom values): 6797 Å² total; per-residue (Å²): 128,82,85,70,77,72,73,73,82,49,72,37,75,48,78,41,58,42,47,41,69,57,53,50,53,49,37,52,54,12,53,76,70,74,38,50,53,53,59,39,51,46,50,52,49,53,51,51,51,52,49,46,43,61,70,69,41,123,129,85,85,72,79,72,73,73,80,48,72,37,74,49,78,42,58,41,46,41,68,54,53,50,52,49,35,53,54,13,53,76,71,73,40,51,54,51,59,40,52,46,51,52,50,53,51,51,52,52,50,48,43,61,70,70,42,125

Radius of gyration: 16.89 Å; Cα contacts (8 Å, |Δi|>4): 105; chains: 2; bounding box: 36×55×46 Å

pLDDT: mean 88.22, std 17.35, range [44.84, 98.75]

Sequence (116 aa):
MKDLLHSQRVIEQFSLRLPERVKKAVQEKAEEEGLSLNAAIVQRLVWSLKNDEKMFGAMKDLLHSQRVIEQFSLRLPERVKKAVQEKAEEEGLSLNAAIVQRLVWSLKNDEKMFGA